Protein AF-A0A535KF01-F1 (afdb_monomer_lite)

Structure (mmCIF, N/CA/C/O backbone):
data_AF-A0A535KF01-F1
#
_entry.id   AF-A0A535KF01-F1
#
loop_
_atom_site.group_PDB
_atom_site.id
_atom_site.type_symbol
_atom_site.label_atom_id
_atom_site.label_alt_id
_atom_site.label_comp_id
_atom_site.label_asym_id
_atom_site.label_entity_id
_atom_site.label_seq_id
_atom_site.pdbx_PDB_ins_code
_atom_site.Cartn_x
_atom_site.Cartn_y
_atom_site.Cartn_z
_atom_site.occupancy
_atom_site.B_iso_or_equiv
_atom_site.auth_seq_id
_atom_site.auth_comp_id
_atom_site.auth_asym_id
_atom_site.auth_atom_id
_atom_site.pdbx_PDB_model_num
ATOM 1 N N . MET A 1 1 ? -31.238 -25.972 53.191 1.00 49.25 1 MET A N 1
ATOM 2 C CA . MET A 1 1 ? -30.596 -24.783 52.582 1.00 49.25 1 MET A CA 1
ATOM 3 C C . MET A 1 1 ? -29.936 -25.142 51.242 1.00 49.25 1 MET A C 1
ATOM 5 O O . MET A 1 1 ? -28.747 -24.954 51.071 1.00 49.25 1 MET A O 1
ATOM 9 N N . VAL A 1 2 ? -30.693 -25.691 50.285 1.00 54.16 2 VAL A N 1
ATOM 10 C CA . VAL A 1 2 ? -30.162 -26.172 48.979 1.00 54.16 2 VAL A CA 1
ATOM 11 C C . VAL A 1 2 ? -30.735 -25.403 47.783 1.00 54.16 2 VAL A C 1
ATOM 13 O O . VAL A 1 2 ? -30.100 -25.294 46.745 1.00 54.16 2 VAL A O 1
ATOM 16 N N . LYS A 1 3 ? -31.907 -24.782 47.959 1.00 51.59 3 LYS A N 1
ATOM 17 C CA . LYS A 1 3 ? -32.570 -23.933 46.962 1.00 51.59 3 LYS A CA 1
ATOM 18 C C . LYS A 1 3 ? -31.845 -22.619 46.604 1.00 51.59 3 LYS A C 1
ATOM 20 O O . LYS A 1 3 ? -31.873 -22.286 45.423 1.00 51.59 3 LYS A O 1
ATOM 25 N N . PRO A 1 4 ? -31.168 -21.889 47.520 1.00 57.53 4 PRO A N 1
ATOM 26 C CA . PRO A 1 4 ? -30.504 -20.642 47.130 1.00 57.53 4 PRO A CA 1
ATOM 27 C C . PRO A 1 4 ? -29.209 -20.886 46.338 1.00 57.53 4 PRO A C 1
ATOM 29 O O . PRO A 1 4 ? -28.809 -20.038 45.549 1.00 57.53 4 PRO A O 1
ATOM 32 N N . LEU A 1 5 ? -28.585 -22.061 46.494 1.00 58.44 5 LEU A N 1
ATOM 33 C CA . LEU A 1 5 ? -27.339 -22.411 45.807 1.00 58.44 5 LEU A CA 1
ATOM 34 C C . LEU A 1 5 ? -27.560 -22.691 44.311 1.00 58.44 5 LEU A C 1
ATOM 36 O O . LEU A 1 5 ? -26.738 -22.320 43.481 1.00 58.44 5 LEU A O 1
ATOM 40 N N . ILE A 1 6 ? -28.696 -23.308 43.966 1.00 62.84 6 ILE A N 1
ATOM 41 C CA . ILE A 1 6 ? -29.044 -23.657 42.580 1.00 62.84 6 ILE A CA 1
ATOM 42 C C . ILE A 1 6 ? -29.383 -22.398 41.770 1.00 62.84 6 ILE A C 1
ATOM 44 O O . ILE A 1 6 ? -28.960 -22.271 40.625 1.00 62.84 6 ILE A O 1
ATOM 48 N N . ALA A 1 7 ? -30.083 -21.433 42.376 1.00 60.50 7 ALA A N 1
ATOM 49 C CA . ALA A 1 7 ? -30.410 -20.164 41.725 1.00 60.50 7 ALA A CA 1
ATOM 50 C C . ALA A 1 7 ? -29.154 -19.326 41.415 1.00 60.50 7 ALA A C 1
ATOM 52 O O . ALA A 1 7 ? -29.052 -18.742 40.337 1.00 60.50 7 ALA A O 1
ATOM 53 N N . ALA A 1 8 ? -28.172 -19.319 42.323 1.00 61.16 8 ALA A N 1
ATOM 54 C CA . ALA A 1 8 ? -26.898 -18.635 42.111 1.00 61.16 8 ALA A CA 1
ATOM 55 C C . ALA A 1 8 ? -26.061 -19.287 40.995 1.00 61.16 8 ALA A C 1
ATOM 57 O O . ALA A 1 8 ? -25.448 -18.584 40.194 1.00 61.16 8 ALA A O 1
ATOM 58 N N . LEU A 1 9 ? -26.078 -20.622 40.898 1.00 59.53 9 LEU A N 1
ATOM 59 C CA . LEU A 1 9 ? -25.338 -21.355 39.867 1.00 59.53 9 LEU A CA 1
ATOM 60 C C . LEU A 1 9 ? -25.877 -21.068 38.454 1.00 59.53 9 LEU A C 1
ATOM 62 O O . LEU A 1 9 ? -25.099 -20.877 37.523 1.00 59.53 9 LEU A O 1
ATOM 66 N N . ILE A 1 10 ? -27.204 -20.988 38.303 1.00 61.16 10 ILE A N 1
ATOM 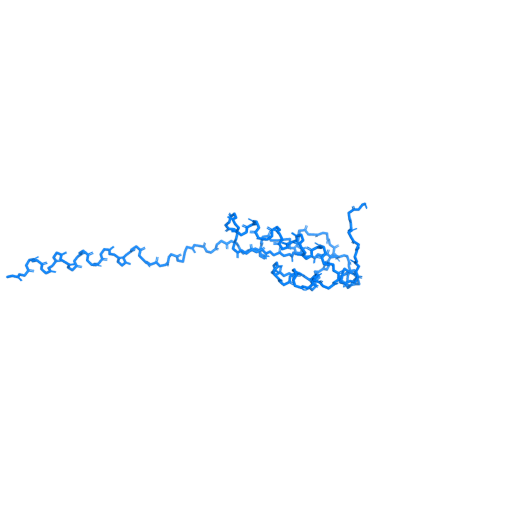67 C CA . ILE A 1 10 ? -27.861 -20.693 37.019 1.00 61.16 10 ILE A CA 1
ATOM 68 C C . ILE A 1 10 ? -27.583 -19.247 36.582 1.00 61.16 10 ILE A C 1
ATOM 70 O O . ILE A 1 10 ? -27.318 -19.009 35.408 1.00 61.16 10 ILE A O 1
ATOM 74 N N . ALA A 1 11 ? -27.562 -18.289 37.516 1.00 59.88 11 ALA A N 1
ATOM 75 C CA . ALA A 1 11 ? -27.227 -16.896 37.210 1.00 59.88 11 ALA A CA 1
ATOM 76 C C . ALA A 1 11 ? -25.766 -16.717 36.749 1.00 59.88 11 ALA A C 1
ATOM 78 O O . ALA A 1 11 ? -25.496 -15.880 35.890 1.00 59.88 11 ALA A O 1
ATOM 79 N N . LEU A 1 12 ? -24.837 -17.525 37.272 1.00 56.41 12 LEU A N 1
ATOM 80 C CA . LEU A 1 12 ? -23.424 -17.530 36.867 1.00 56.41 12 LEU A CA 1
ATOM 81 C C . LEU A 1 12 ? -23.197 -18.162 35.482 1.00 56.41 12 LEU A C 1
ATOM 83 O O . LEU A 1 12 ? -22.335 -17.699 34.735 1.00 56.41 12 LEU A O 1
ATOM 87 N N . LEU A 1 13 ? -23.988 -19.172 35.104 1.00 56.75 13 LEU A N 1
ATOM 88 C CA . LEU A 1 13 ? -23.904 -19.826 33.788 1.00 56.75 13 LEU A CA 1
ATOM 89 C C . LEU A 1 13 ? -24.378 -18.922 32.633 1.00 56.75 13 LEU A C 1
ATOM 91 O O . LEU A 1 13 ? -23.887 -19.054 31.513 1.00 56.75 13 LEU A O 1
ATOM 95 N N . SER A 1 14 ? -25.269 -17.963 32.901 1.00 56.22 14 SER A N 1
ATOM 96 C CA . SER A 1 14 ? -25.799 -17.028 31.894 1.00 56.22 14 SER A CA 1
ATOM 97 C C . SER A 1 14 ? -24.779 -15.998 31.391 1.00 56.22 14 SER A C 1
ATOM 99 O O . SER A 1 14 ? -24.960 -15.434 30.315 1.00 56.22 14 SER A O 1
ATOM 101 N N . ILE A 1 15 ? -23.706 -15.739 32.146 1.00 55.38 15 ILE A N 1
ATOM 102 C CA . ILE A 1 15 ? -22.725 -14.685 31.825 1.00 55.38 15 ILE A CA 1
ATOM 103 C C . ILE A 1 15 ? -21.658 -15.201 30.841 1.00 55.38 15 ILE A C 1
ATOM 105 O O . ILE A 1 15 ? -21.107 -14.434 30.055 1.00 55.38 15 ILE A O 1
ATOM 109 N N . VAL A 1 16 ? -21.402 -16.514 30.816 1.00 55.22 16 VAL A N 1
ATOM 110 C CA . VAL A 1 16 ? -20.368 -17.119 29.954 1.00 55.22 16 VAL A CA 1
ATOM 111 C C . VAL A 1 16 ? -20.875 -17.368 28.525 1.00 55.22 16 VAL A C 1
ATOM 113 O O . VAL A 1 16 ? -20.080 -17.410 27.591 1.00 55.22 16 VAL A O 1
ATOM 116 N N . ALA A 1 17 ? -22.193 -17.456 28.316 1.00 51.94 17 ALA A N 1
ATOM 117 C CA . ALA A 1 17 ? -22.770 -17.743 26.998 1.00 51.94 17 ALA A CA 1
ATOM 118 C C . ALA A 1 17 ? -22.732 -16.554 26.014 1.00 51.94 17 ALA A C 1
ATOM 120 O O . ALA A 1 17 ? -22.772 -16.771 24.807 1.00 51.94 17 ALA A O 1
ATOM 121 N N . CYS A 1 18 ? -22.610 -15.313 26.501 1.00 56.47 18 CYS A N 1
ATOM 122 C CA . CYS A 1 18 ? -22.482 -14.115 25.655 1.00 56.47 18 CYS A CA 1
ATOM 123 C C . CYS A 1 18 ? -21.038 -13.598 25.527 1.00 56.47 18 CYS A C 1
ATOM 125 O O . CYS A 1 18 ? -20.798 -12.651 24.784 1.00 56.47 18 CYS A O 1
ATOM 127 N N . GLY A 1 19 ? -20.085 -14.193 26.253 1.00 49.62 19 GLY A N 1
ATOM 128 C CA . GLY A 1 19 ? -18.670 -13.803 26.243 1.00 49.62 19 GLY A CA 1
ATOM 129 C C . GLY A 1 19 ? -17.795 -14.631 25.302 1.00 49.62 19 GLY A C 1
ATOM 130 O O . GLY A 1 19 ? -16.582 -14.436 25.267 1.00 49.62 19 GLY A O 1
ATOM 131 N N . GLY A 1 20 ? -18.382 -15.572 24.556 1.00 49.56 20 GLY A N 1
ATOM 132 C CA . GLY A 1 20 ? -17.667 -16.270 23.498 1.00 49.56 20 GLY A CA 1
ATOM 133 C C . GLY A 1 20 ? -17.288 -15.261 22.427 1.00 49.56 20 GLY A C 1
ATOM 134 O O . GLY A 1 20 ? -18.177 -14.728 21.768 1.00 49.56 20 GLY A O 1
ATOM 135 N N . ALA A 1 21 ? -15.989 -14.985 22.281 1.00 57.97 21 ALA A N 1
ATOM 136 C CA . ALA A 1 21 ? -15.463 -14.228 21.156 1.00 57.97 21 ALA A CA 1
ATOM 137 C C . ALA A 1 21 ? -16.043 -14.845 19.884 1.00 57.97 21 ALA A C 1
ATOM 139 O O . ALA A 1 21 ? -15.721 -15.975 19.509 1.00 57.97 21 ALA A O 1
ATOM 140 N N . SER A 1 22 ? -16.986 -14.133 19.281 1.00 55.69 22 SER A N 1
ATOM 141 C CA . SER A 1 22 ? -17.583 -14.519 18.026 1.00 55.69 22 SER A CA 1
ATOM 142 C C . SER A 1 22 ? -16.477 -14.427 16.987 1.00 55.69 22 SER A C 1
ATOM 144 O O . SER A 1 22 ? -16.186 -13.359 16.456 1.00 55.69 22 SER A O 1
ATOM 146 N N . ASN A 1 23 ? -15.867 -15.568 16.667 1.00 57.47 23 ASN A N 1
ATOM 147 C CA . ASN A 1 23 ? -15.213 -15.767 15.380 1.00 57.47 23 ASN A CA 1
ATOM 148 C C . ASN A 1 23 ? -16.323 -15.785 14.321 1.00 57.47 23 ASN A C 1
ATOM 150 O O . ASN A 1 23 ? -16.666 -16.827 13.762 1.00 57.47 23 ASN A O 1
ATOM 154 N N . GLY A 1 24 ? -16.967 -14.631 14.130 1.00 60.75 24 GLY A N 1
ATOM 155 C CA . GLY A 1 24 ? -17.857 -14.398 13.010 1.00 60.75 24 GLY A CA 1
ATOM 156 C C . GLY A 1 24 ? -17.081 -14.598 11.707 1.00 60.75 24 GLY A C 1
ATOM 157 O O . GLY A 1 24 ? -15.847 -14.609 11.724 1.00 60.75 24 GLY A O 1
ATOM 158 N N . PRO A 1 25 ? -17.778 -14.771 10.574 1.00 61.75 25 PRO A N 1
ATOM 159 C CA . PRO A 1 25 ? -17.126 -14.894 9.279 1.00 61.75 25 PRO A CA 1
ATOM 160 C C . PRO A 1 25 ? -16.118 -13.757 9.110 1.00 61.75 25 PRO A C 1
ATOM 162 O O . PRO A 1 25 ? -16.488 -12.583 9.165 1.00 61.75 25 PRO A O 1
ATOM 165 N N . GLN A 1 26 ? -14.840 -14.104 8.969 1.00 69.25 26 GLN A N 1
ATOM 166 C CA . GLN A 1 26 ? -13.803 -13.107 8.772 1.00 69.25 26 GLN A CA 1
ATOM 167 C C . GLN A 1 26 ? -14.039 -12.484 7.398 1.00 69.25 26 GLN A C 1
ATOM 169 O O . GLN A 1 26 ? -13.928 -13.161 6.376 1.00 69.25 26 GLN A O 1
ATOM 174 N N . GLY A 1 27 ? -14.459 -11.218 7.392 1.00 73.88 27 GLY A N 1
ATOM 175 C CA . GLY A 1 27 ? -14.677 -10.465 6.163 1.00 73.88 27 GLY A CA 1
ATOM 176 C C . GLY A 1 27 ? -13.395 -10.361 5.325 1.00 73.88 27 GLY A C 1
ATOM 177 O O . GLY A 1 27 ? -12.305 -10.682 5.811 1.00 73.88 27 GLY A O 1
ATOM 178 N N . PRO A 1 28 ? -13.507 -9.905 4.067 1.00 86.25 28 PRO A N 1
ATOM 179 C CA . PRO A 1 28 ? -12.355 -9.715 3.194 1.00 86.25 28 PRO A CA 1
ATOM 180 C C . PRO A 1 28 ? -11.271 -8.861 3.866 1.00 86.25 28 PRO A C 1
ATOM 182 O O . PRO A 1 28 ? -11.565 -7.839 4.489 1.00 86.25 28 PRO A O 1
ATOM 185 N N . SER A 1 29 ? -10.006 -9.259 3.735 1.00 91.69 29 SER A N 1
ATOM 186 C CA . SER A 1 29 ? -8.884 -8.434 4.186 1.00 91.69 29 SER A CA 1
ATOM 187 C C . SER A 1 29 ? -8.686 -7.238 3.253 1.00 91.69 29 SER A C 1
ATOM 189 O O . SER A 1 29 ? -8.989 -7.324 2.061 1.00 91.69 29 SER A O 1
ATOM 191 N N . ALA A 1 30 ? -8.064 -6.161 3.746 1.00 92.75 30 ALA A N 1
ATOM 192 C CA . ALA A 1 30 ? -7.686 -5.007 2.921 1.00 92.75 30 ALA A CA 1
ATOM 193 C C . ALA A 1 30 ? -6.832 -5.398 1.695 1.00 92.75 30 ALA A C 1
ATOM 195 O O . ALA A 1 30 ? -6.952 -4.793 0.637 1.00 92.75 30 ALA A O 1
ATOM 196 N N . SER A 1 31 ? -6.003 -6.441 1.813 1.00 93.06 31 SER A N 1
ATOM 197 C CA . SER A 1 31 ? -5.204 -6.976 0.705 1.00 93.06 31 SER A CA 1
ATOM 198 C C . SER A 1 31 ? -6.013 -7.753 -0.337 1.00 93.06 31 SER A C 1
ATOM 20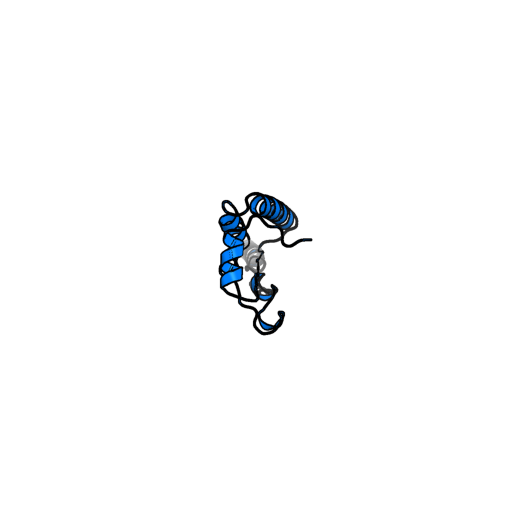0 O O . SER A 1 31 ? -5.575 -7.849 -1.478 1.00 93.06 31 SER A O 1
ATOM 202 N N . SER A 1 32 ? -7.156 -8.327 0.047 1.00 92.75 32 SER A N 1
ATOM 203 C CA . SER A 1 32 ? -8.026 -9.090 -0.859 1.00 92.75 32 SER A CA 1
ATOM 204 C C . SER A 1 32 ? -8.995 -8.209 -1.647 1.00 92.75 32 SER A C 1
ATOM 206 O O . SER A 1 32 ? -9.473 -8.627 -2.694 1.00 92.75 32 SER A O 1
ATOM 208 N N . VAL A 1 33 ? -9.272 -6.998 -1.150 1.00 92.44 33 VAL A N 1
ATOM 209 C CA . VAL A 1 33 ? -10.162 -6.012 -1.793 1.00 92.44 33 VAL A CA 1
ATOM 210 C C . VAL A 1 33 ? -9.411 -4.859 -2.454 1.00 92.44 33 VAL A C 1
ATOM 212 O O . VAL A 1 33 ? -10.029 -3.985 -3.053 1.00 92.44 33 VAL A O 1
ATOM 215 N N . SER A 1 34 ? -8.085 -4.818 -2.318 1.00 93.31 34 SER A N 1
ATOM 216 C CA . SER A 1 34 ? -7.243 -3.903 -3.086 1.00 93.31 34 SER A CA 1
ATOM 217 C C . SER A 1 34 ? -7.094 -4.397 -4.527 1.00 93.31 34 SER A C 1
ATOM 219 O O . SER A 1 34 ? -7.466 -5.528 -4.834 1.00 93.31 34 SER A O 1
ATOM 221 N N . ALA A 1 35 ? -6.526 -3.567 -5.406 1.00 94.00 35 ALA A N 1
ATOM 222 C CA . ALA A 1 35 ? -6.307 -3.938 -6.801 1.00 94.00 35 ALA A CA 1
ATOM 223 C C . ALA A 1 35 ? -5.507 -5.250 -6.924 1.00 94.00 35 ALA A C 1
ATOM 225 O O . ALA A 1 35 ? -4.369 -5.372 -6.444 1.00 94.00 35 ALA A O 1
ATOM 226 N N . GLN A 1 36 ? -6.111 -6.232 -7.581 1.00 95.00 36 GLN A N 1
ATOM 227 C CA . GLN A 1 36 ? -5.522 -7.525 -7.894 1.00 95.00 36 GLN A CA 1
ATOM 228 C C . GLN A 1 36 ? -4.917 -7.509 -9.306 1.00 95.00 36 GLN A C 1
ATOM 230 O O . GLN A 1 36 ? -5.291 -6.677 -10.131 1.00 95.00 36 GLN A O 1
ATOM 235 N N . PRO A 1 37 ? -4.019 -8.454 -9.641 1.00 92.00 37 PRO A N 1
ATOM 236 C CA . PRO A 1 37 ? -3.435 -8.532 -10.982 1.00 92.00 37 PRO A CA 1
ATOM 237 C C . PRO A 1 37 ? -4.463 -8.671 -12.117 1.00 92.00 37 PRO A C 1
ATOM 239 O O . PRO A 1 37 ? -4.164 -8.321 -13.250 1.00 92.00 37 PRO A O 1
ATOM 242 N N . GLY A 1 38 ? -5.662 -9.189 -11.825 1.00 92.88 38 GLY A N 1
ATOM 243 C CA . GLY A 1 38 ? -6.761 -9.277 -12.791 1.00 92.88 38 GLY A CA 1
ATOM 244 C C . GLY A 1 38 ? -7.545 -7.975 -12.990 1.00 92.88 38 GLY A C 1
ATOM 245 O O . GLY A 1 38 ? -8.286 -7.876 -13.962 1.00 92.88 38 GLY A O 1
ATOM 246 N N . ASP A 1 39 ? -7.378 -6.989 -12.104 1.00 94.19 39 ASP A N 1
ATOM 247 C CA . ASP A 1 39 ? -8.074 -5.694 -12.164 1.00 94.19 39 ASP A CA 1
ATOM 248 C C . ASP A 1 39 ? -7.295 -4.651 -12.982 1.00 94.19 39 ASP A C 1
ATOM 250 O O . ASP A 1 39 ? -7.795 -3.559 -13.253 1.00 94.19 39 ASP A O 1
ATOM 254 N N . VAL A 1 40 ? -6.054 -4.973 -13.354 1.00 94.12 40 VAL A N 1
ATOM 255 C CA . VAL A 1 40 ? -5.136 -4.088 -14.071 1.00 94.12 40 VAL A CA 1
ATOM 256 C C . VAL A 1 40 ? -4.887 -4.589 -15.498 1.00 94.12 40 VAL A C 1
ATOM 258 O O . VAL A 1 40 ? -5.000 -5.790 -15.759 1.00 94.12 40 VAL A O 1
ATOM 261 N N . PRO A 1 41 ? -4.544 -3.698 -16.449 1.00 94.94 41 PRO A N 1
ATOM 262 C CA . PRO A 1 41 ? -4.141 -4.093 -17.792 1.00 94.94 41 PRO A CA 1
ATOM 263 C C . PRO A 1 41 ? -3.078 -5.198 -17.815 1.00 94.94 41 PRO A C 1
ATOM 265 O O . PRO A 1 41 ? -2.178 -5.262 -16.975 1.00 94.94 41 PRO A O 1
ATOM 268 N N . HIS A 1 42 ? -3.154 -6.052 -18.836 1.00 93.44 42 HIS A N 1
ATOM 269 C CA . HIS A 1 42 ? -2.149 -7.084 -19.060 1.00 93.44 42 HIS A CA 1
ATOM 270 C C . HIS A 1 42 ? -0.744 -6.482 -19.189 1.00 93.44 42 HIS A C 1
ATOM 272 O O . HIS A 1 42 ? -0.551 -5.464 -19.850 1.00 93.44 42 HIS A O 1
ATOM 278 N N . GLY A 1 43 ? 0.239 -7.158 -18.591 1.00 90.69 43 GLY A N 1
ATOM 279 C CA . GLY A 1 43 ? 1.642 -6.738 -18.616 1.00 90.69 43 GLY A CA 1
ATOM 280 C C . GLY A 1 43 ? 2.049 -5.825 -17.461 1.00 90.69 43 GLY A C 1
ATOM 281 O O . GLY A 1 43 ? 3.234 -5.536 -17.333 1.00 90.69 43 GLY A O 1
ATOM 282 N N . MET A 1 44 ? 1.117 -5.417 -16.593 1.00 94.56 44 MET A N 1
ATOM 283 C CA . MET A 1 44 ? 1.484 -4.690 -15.383 1.00 94.56 44 MET A CA 1
ATOM 284 C C . MET A 1 44 ? 2.160 -5.601 -14.350 1.00 94.56 44 MET A C 1
ATOM 286 O O . MET A 1 44 ? 1.732 -6.729 -14.096 1.00 94.56 44 MET A O 1
ATOM 290 N N . VAL A 1 45 ? 3.210 -5.081 -13.726 1.00 94.31 45 VAL A N 1
ATOM 291 C CA . VAL A 1 45 ? 3.978 -5.710 -12.656 1.00 94.31 45 VAL A CA 1
ATOM 292 C C . VAL A 1 45 ? 3.630 -5.077 -11.317 1.00 94.31 45 VAL A C 1
ATOM 294 O O . VAL A 1 45 ? 3.342 -3.887 -11.227 1.00 94.31 45 VAL A O 1
ATOM 297 N N . LYS A 1 46 ? 3.645 -5.881 -10.256 1.00 93.81 46 LYS A N 1
ATOM 298 C CA . LYS A 1 46 ? 3.364 -5.429 -8.892 1.00 93.81 46 LYS A CA 1
ATOM 299 C C . LYS A 1 46 ? 4.653 -4.951 -8.229 1.00 93.81 46 LYS A C 1
ATOM 301 O O . LYS A 1 46 ? 5.597 -5.726 -8.103 1.00 93.81 46 LYS A O 1
ATOM 306 N N . CYS A 1 47 ? 4.681 -3.712 -7.750 1.00 92.56 47 CYS A N 1
ATOM 307 C CA . CYS A 1 47 ? 5.876 -3.141 -7.136 1.00 92.56 47 CYS A CA 1
ATOM 308 C C . CYS A 1 47 ? 6.093 -3.622 -5.697 1.00 92.56 47 CYS A C 1
ATOM 310 O O . CYS A 1 47 ? 5.139 -3.771 -4.936 1.00 92.56 47 CYS A O 1
ATOM 312 N N . ASP A 1 48 ? 7.360 -3.736 -5.284 1.00 88.44 48 ASP A N 1
ATOM 313 C CA . ASP A 1 48 ? 7.791 -4.055 -3.905 1.00 88.44 48 ASP A CA 1
ATOM 314 C C . ASP A 1 48 ? 7.361 -3.003 -2.859 1.00 88.44 48 ASP A C 1
ATOM 316 O O . ASP A 1 48 ? 7.361 -3.255 -1.658 1.00 88.44 48 ASP A O 1
ATOM 320 N N . LEU A 1 49 ? 6.961 -1.810 -3.304 1.00 88.50 49 LEU A N 1
ATOM 321 C CA . LEU A 1 49 ? 6.354 -0.795 -2.441 1.00 88.50 49 LEU A CA 1
ATOM 322 C C . LEU A 1 49 ? 4.926 -1.182 -1.989 1.00 88.50 49 LEU A C 1
ATOM 324 O O . LEU A 1 49 ? 4.399 -0.610 -1.037 1.00 88.50 49 LEU A O 1
ATOM 328 N N . THR A 1 50 ? 4.307 -2.169 -2.645 1.00 91.44 50 THR A N 1
ATOM 329 C CA . THR A 1 50 ? 2.983 -2.683 -2.287 1.00 91.44 50 THR A CA 1
ATOM 330 C C . THR A 1 50 ? 2.995 -3.352 -0.915 1.00 91.44 50 THR A C 1
ATOM 332 O O . THR A 1 50 ? 3.821 -4.222 -0.638 1.00 91.44 50 THR A O 1
ATOM 335 N N . GLY A 1 51 ? 2.011 -3.040 -0.074 1.00 93.00 51 GLY A N 1
ATOM 336 C CA . GLY A 1 51 ? 1.864 -3.697 1.218 1.00 93.00 51 GLY A CA 1
ATOM 337 C C . GLY A 1 51 ? 0.881 -3.005 2.148 1.00 93.00 51 GLY A C 1
ATOM 338 O O . GLY A 1 51 ? 0.057 -2.197 1.728 1.00 93.00 51 GLY A O 1
ATOM 339 N N . ASP A 1 52 ? 0.984 -3.336 3.435 1.00 94.56 52 ASP A N 1
ATOM 340 C CA . ASP A 1 52 ? 0.289 -2.609 4.499 1.00 94.56 52 ASP A CA 1
ATOM 341 C C . ASP A 1 52 ? 0.623 -1.111 4.452 1.00 94.56 52 ASP A C 1
ATOM 343 O O . ASP A 1 52 ? 1.769 -0.723 4.194 1.00 94.56 52 ASP A O 1
ATOM 347 N N . ILE A 1 53 ? -0.373 -0.275 4.744 1.00 94.81 53 ILE A N 1
ATOM 348 C CA . ILE A 1 53 ? -0.247 1.183 4.667 1.00 94.81 53 ILE A CA 1
ATOM 349 C C . ILE A 1 53 ? 0.901 1.742 5.521 1.00 94.81 53 ILE A C 1
ATOM 351 O O . ILE A 1 53 ? 1.540 2.710 5.119 1.00 94.81 53 ILE A O 1
ATOM 355 N N . ASN A 1 54 ? 1.223 1.139 6.671 1.00 94.75 54 ASN A N 1
ATOM 356 C CA . ASN A 1 54 ? 2.305 1.635 7.523 1.00 94.75 54 ASN A CA 1
ATOM 357 C C . ASN A 1 54 ? 3.678 1.332 6.908 1.00 94.75 54 ASN A C 1
ATOM 359 O O . ASN A 1 54 ? 4.592 2.147 7.022 1.00 94.75 54 ASN A O 1
ATOM 363 N N . ASN A 1 55 ? 3.819 0.186 6.232 1.00 93.12 55 ASN A N 1
ATOM 364 C CA . ASN A 1 55 ? 5.036 -0.155 5.494 1.00 93.12 55 ASN A CA 1
ATOM 365 C C . ASN A 1 55 ? 5.212 0.783 4.293 1.00 93.12 55 ASN A C 1
ATOM 367 O O . ASN A 1 55 ? 6.296 1.331 4.111 1.00 93.12 55 ASN A O 1
ATOM 371 N N . PHE A 1 56 ? 4.133 1.041 3.544 1.00 92.62 56 PHE A N 1
ATOM 372 C CA . PHE A 1 56 ? 4.128 2.040 2.473 1.00 92.62 56 PHE A CA 1
ATOM 373 C C . PHE A 1 56 ? 4.589 3.414 2.987 1.00 92.62 56 PHE A C 1
ATOM 375 O O . PHE A 1 56 ? 5.591 3.941 2.514 1.00 92.62 56 PHE A O 1
ATOM 382 N N . ILE A 1 57 ? 3.927 3.952 4.022 1.00 94.00 57 ILE A N 1
ATOM 383 C CA . ILE A 1 57 ? 4.274 5.256 4.612 1.00 94.00 57 ILE A CA 1
ATOM 384 C C . ILE A 1 57 ? 5.736 5.278 5.065 1.00 94.00 57 ILE A C 1
ATOM 386 O O . ILE A 1 57 ? 6.428 6.262 4.825 1.00 94.00 57 ILE A O 1
ATOM 390 N N . GLY A 1 58 ? 6.209 4.209 5.714 1.00 92.62 58 GLY A N 1
ATOM 391 C CA . GLY A 1 58 ? 7.590 4.093 6.179 1.00 92.62 58 GLY A CA 1
ATOM 392 C C . GLY A 1 58 ? 8.610 4.126 5.041 1.00 92.62 58 GLY A C 1
ATOM 393 O O . GLY A 1 58 ? 9.641 4.784 5.163 1.00 92.62 58 GLY A O 1
ATOM 394 N N . ARG A 1 59 ? 8.310 3.461 3.921 1.00 89.69 59 ARG A N 1
ATOM 395 C CA . ARG A 1 59 ? 9.170 3.438 2.730 1.00 89.69 59 ARG A CA 1
ATOM 396 C C . ARG A 1 59 ? 9.189 4.770 1.985 1.00 89.69 59 ARG A C 1
ATOM 398 O O . ARG A 1 59 ? 10.229 5.107 1.430 1.00 89.69 59 ARG A O 1
ATOM 405 N N . GLU A 1 60 ? 8.106 5.541 2.049 1.00 89.50 60 GLU A N 1
ATOM 406 C CA . GLU A 1 60 ? 8.015 6.869 1.431 1.00 89.50 60 GLU A CA 1
ATOM 407 C C . GLU A 1 60 ? 8.685 7.989 2.242 1.00 89.50 60 GLU A C 1
ATOM 409 O O . GLU A 1 60 ? 8.955 9.055 1.700 1.00 89.50 60 GLU A O 1
ATOM 414 N 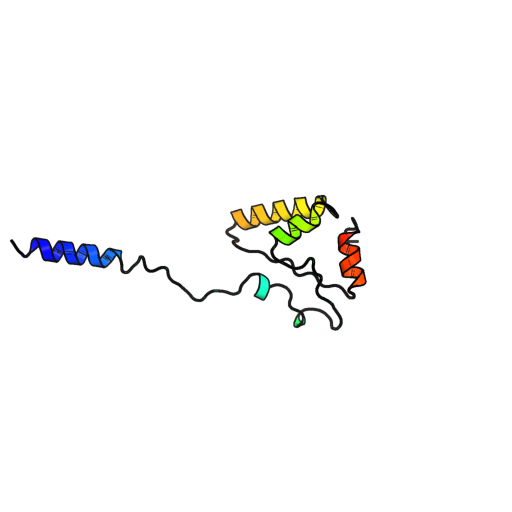N . GLN A 1 61 ? 9.038 7.773 3.517 1.00 89.88 61 GLN A N 1
ATOM 415 C CA . GLN A 1 61 ? 9.610 8.833 4.370 1.00 89.88 61 GLN A CA 1
ATOM 416 C C . GLN A 1 61 ? 10.860 9.509 3.792 1.00 89.88 61 GLN A C 1
ATOM 418 O O . GLN A 1 61 ? 11.083 10.689 4.055 1.00 89.88 61 GLN A O 1
ATOM 423 N N . SER A 1 62 ? 11.688 8.759 3.060 1.00 86.94 62 SER A N 1
ATOM 424 C CA . SER A 1 62 ? 12.910 9.271 2.438 1.00 86.94 62 SER A CA 1
ATOM 425 C C . SER A 1 62 ? 12.706 9.759 0.998 1.00 86.94 62 SER A C 1
ATOM 427 O O . SER A 1 62 ? 13.161 10.867 0.716 1.00 86.94 62 SER A O 1
ATOM 429 N N . PRO A 1 63 ? 12.106 8.980 0.075 1.00 86.50 63 PRO A N 1
ATOM 430 C CA . PRO A 1 63 ? 11.987 9.399 -1.323 1.00 86.50 63 PRO A CA 1
ATOM 431 C C . PRO A 1 63 ? 10.899 10.456 -1.562 1.00 86.50 63 PRO A C 1
ATOM 433 O O . PRO A 1 63 ? 11.097 11.336 -2.403 1.00 86.50 63 PRO A O 1
ATOM 436 N N . ASP A 1 64 ? 9.804 10.430 -0.795 1.00 86.62 64 ASP A N 1
ATOM 437 C CA . ASP A 1 64 ? 8.735 11.428 -0.861 1.00 86.62 64 ASP A CA 1
ATOM 438 C C . ASP A 1 64 ? 8.109 11.710 0.528 1.00 86.62 64 ASP A C 1
ATOM 440 O O . ASP A 1 64 ? 7.045 11.191 0.900 1.00 86.62 64 ASP A O 1
ATOM 444 N N . PRO A 1 65 ? 8.732 12.611 1.315 1.00 89.44 65 PRO A N 1
ATOM 445 C CA . PRO A 1 65 ? 8.232 12.984 2.635 1.00 89.44 65 PRO A CA 1
ATOM 446 C C . PRO A 1 65 ? 6.821 13.596 2.618 1.00 89.44 65 PRO A C 1
ATOM 448 O O . PRO A 1 65 ? 6.126 13.547 3.638 1.00 89.44 65 PRO A O 1
ATOM 451 N N . GLN A 1 66 ? 6.387 14.197 1.500 1.00 91.25 66 GLN A N 1
ATOM 452 C CA . GLN A 1 66 ? 5.042 14.773 1.395 1.00 91.25 66 GLN A CA 1
ATOM 453 C C . GLN A 1 66 ? 3.996 13.679 1.211 1.00 91.25 66 GLN A C 1
ATOM 455 O O . GLN A 1 66 ? 2.978 13.705 1.909 1.00 91.25 66 GLN A O 1
ATOM 460 N N . THR A 1 67 ? 4.260 12.684 0.362 1.00 90.19 67 THR A N 1
ATOM 461 C CA . THR A 1 67 ? 3.396 11.502 0.238 1.00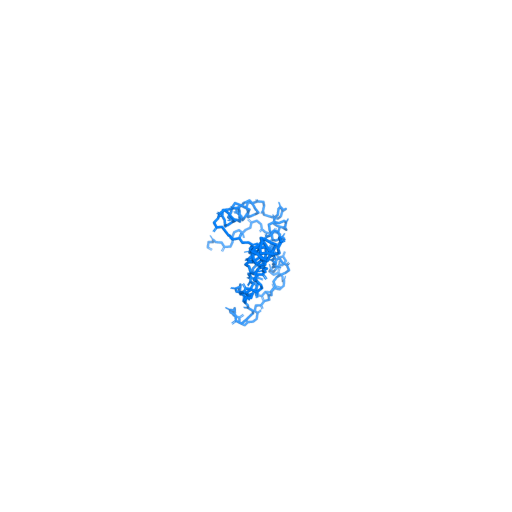 90.19 67 THR A CA 1
ATOM 462 C C . THR A 1 67 ? 3.311 10.743 1.559 1.00 90.19 67 THR A C 1
ATOM 464 O O . THR A 1 67 ? 2.204 10.445 2.019 1.00 90.19 67 THR A O 1
ATOM 467 N N . ALA A 1 68 ? 4.437 10.526 2.247 1.00 91.62 68 ALA A N 1
ATOM 468 C CA . ALA A 1 68 ? 4.439 9.901 3.570 1.00 91.62 68 ALA A CA 1
ATOM 469 C C . ALA A 1 68 ? 3.571 10.676 4.581 1.00 91.62 68 ALA A C 1
ATOM 471 O O . ALA A 1 68 ? 2.773 10.080 5.312 1.00 91.62 68 ALA A O 1
ATOM 472 N N . LYS A 1 69 ? 3.681 12.012 4.606 1.00 95.25 69 LYS A N 1
ATOM 473 C CA . LYS A 1 69 ? 2.882 12.869 5.494 1.00 95.25 69 LYS A CA 1
ATOM 474 C C . LYS A 1 69 ? 1.393 12.807 5.158 1.00 95.25 69 LYS A C 1
ATOM 476 O O . LYS A 1 69 ? 0.590 12.558 6.055 1.00 95.25 69 LYS A O 1
ATOM 481 N N . SER A 1 70 ? 1.029 12.999 3.893 1.00 95.00 70 SER A N 1
ATOM 482 C CA . SER A 1 70 ? -0.364 12.983 3.439 1.00 95.00 70 SER A CA 1
ATOM 483 C C . SER A 1 70 ? -1.020 11.630 3.705 1.00 95.00 70 SER A C 1
ATOM 485 O O . SER A 1 70 ? -2.103 11.576 4.286 1.00 95.00 70 SER A O 1
ATOM 487 N N . MET A 1 71 ? -0.340 10.527 3.381 1.00 95.06 71 MET A N 1
ATOM 488 C CA . MET A 1 71 ? -0.854 9.182 3.653 1.00 95.06 71 MET A CA 1
ATOM 489 C C . MET A 1 71 ? -0.951 8.881 5.147 1.00 95.06 71 MET A C 1
ATOM 491 O O . MET A 1 71 ? -1.913 8.248 5.575 1.00 95.06 71 MET A O 1
ATOM 495 N N . SER A 1 72 ? -0.019 9.380 5.963 1.00 96.69 72 SER A N 1
ATOM 496 C CA . SER A 1 72 ? -0.123 9.286 7.424 1.00 96.69 72 SER A CA 1
ATOM 497 C C . SER A 1 72 ? -1.356 10.020 7.958 1.00 96.69 72 SER A C 1
ATOM 499 O O . SER A 1 72 ? -2.087 9.468 8.784 1.00 96.69 72 SER A O 1
ATOM 501 N N . THR A 1 73 ? -1.645 11.223 7.449 1.00 97.69 73 THR A N 1
ATOM 502 C CA . THR A 1 73 ? -2.861 11.970 7.800 1.00 97.69 73 THR A CA 1
ATOM 503 C C . THR A 1 73 ? -4.121 11.212 7.384 1.00 97.69 73 THR A C 1
ATOM 505 O O . THR A 1 73 ? -4.977 10.969 8.236 1.00 97.69 73 THR A O 1
ATOM 508 N N . TYR A 1 74 ? -4.210 10.750 6.133 1.00 96.19 74 TYR A N 1
ATOM 509 C CA . TYR A 1 74 ? -5.363 9.971 5.671 1.00 96.19 74 TYR A CA 1
ATOM 510 C C . TYR A 1 74 ? -5.559 8.691 6.480 1.00 96.19 74 TYR A C 1
ATOM 512 O O . TYR A 1 74 ? -6.681 8.364 6.865 1.00 96.19 74 TYR A O 1
ATOM 520 N N . TRP A 1 75 ? -4.475 7.982 6.797 1.00 96.62 75 TRP A N 1
ATOM 521 C CA . TRP A 1 75 ? -4.557 6.776 7.608 1.00 96.62 75 TRP A CA 1
ATOM 522 C C . TRP A 1 75 ? -4.997 7.068 9.046 1.00 96.62 75 TRP A C 1
ATOM 524 O O . TRP A 1 75 ? -5.786 6.319 9.627 1.00 96.62 75 TRP A O 1
ATOM 534 N N . ALA A 1 76 ? -4.529 8.167 9.639 1.00 97.81 76 ALA A N 1
ATOM 535 C CA . ALA A 1 76 ? -4.984 8.596 10.956 1.00 97.81 76 ALA A CA 1
ATOM 536 C C . ALA A 1 76 ? -6.489 8.897 10.967 1.00 97.81 76 ALA A C 1
ATOM 538 O O . ALA A 1 76 ? -7.180 8.486 11.901 1.00 97.81 76 ALA A O 1
ATOM 539 N N . ASP A 1 77 ? -7.002 9.559 9.934 1.00 97.75 77 ASP A N 1
ATOM 540 C CA . ASP A 1 77 ? -8.424 9.885 9.831 1.00 97.75 77 ASP A CA 1
ATOM 541 C C . ASP A 1 77 ? -9.283 8.648 9.537 1.00 97.75 77 ASP A C 1
ATOM 543 O O . ASP A 1 77 ? -10.318 8.461 10.178 1.00 97.75 77 ASP A O 1
ATOM 547 N N . ALA A 1 78 ? -8.811 7.730 8.687 1.00 96.31 78 ALA A N 1
ATOM 548 C CA . ALA A 1 78 ? -9.466 6.441 8.466 1.00 96.31 78 ALA A CA 1
ATOM 549 C C . ALA A 1 78 ? -9.576 5.626 9.766 1.00 96.31 78 ALA A C 1
ATOM 551 O O . ALA A 1 78 ? -10.637 5.076 10.065 1.00 96.31 78 ALA A O 1
ATOM 552 N N . LYS A 1 79 ? -8.521 5.600 10.593 1.00 96.75 79 LYS A N 1
ATOM 553 C CA . LYS A 1 79 ? -8.564 4.949 11.914 1.00 96.75 79 LYS A CA 1
ATOM 554 C C . LYS A 1 79 ? -9.585 5.591 12.851 1.00 96.75 79 LYS A C 1
ATOM 556 O O . LYS A 1 79 ? -10.304 4.870 13.537 1.00 96.75 79 LYS A O 1
ATOM 561 N N . LYS A 1 80 ? -9.693 6.926 12.869 1.00 97.38 80 LYS A N 1
ATOM 562 C CA . LYS A 1 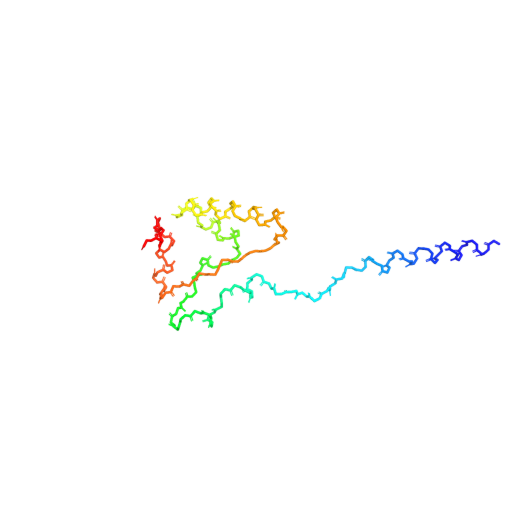80 ? -10.739 7.622 13.648 1.00 97.38 80 LYS A CA 1
ATOM 563 C C . LYS A 1 80 ? -12.146 7.251 13.171 1.00 97.38 80 LYS A C 1
ATOM 565 O O . LYS A 1 80 ? -13.061 7.207 13.985 1.00 97.38 80 LYS A O 1
ATOM 570 N N . ALA A 1 81 ? -12.304 6.955 11.882 1.00 96.50 81 ALA A N 1
ATOM 571 C CA . ALA A 1 81 ? -13.546 6.466 11.288 1.00 96.50 81 ALA A CA 1
ATOM 572 C C . ALA A 1 81 ? -13.781 4.949 11.474 1.00 96.50 81 ALA A C 1
ATOM 574 O O . ALA A 1 81 ? -14.780 4.425 10.987 1.00 96.50 81 ALA A O 1
ATOM 575 N N . GLY A 1 82 ? -12.895 4.238 12.182 1.00 94.75 82 GLY A N 1
ATOM 576 C CA . GLY A 1 82 ? -13.044 2.816 12.504 1.00 94.75 82 GLY A CA 1
ATOM 577 C C . GLY A 1 82 ? -12.290 1.852 11.585 1.00 94.75 82 GLY A C 1
ATOM 578 O O . GLY A 1 82 ? -12.430 0.640 11.744 1.00 94.75 82 GLY A O 1
ATOM 579 N N . ALA A 1 83 ? -11.475 2.344 10.646 1.00 93.56 83 ALA A N 1
ATOM 580 C CA . ALA A 1 83 ? -10.628 1.475 9.835 1.00 93.56 83 ALA A CA 1
ATOM 581 C C . ALA A 1 83 ? -9.558 0.787 10.700 1.00 93.56 83 ALA A C 1
ATOM 583 O O . ALA A 1 83 ? -8.854 1.430 11.480 1.00 93.56 83 ALA A O 1
ATOM 584 N N . THR A 1 84 ? -9.409 -0.526 10.532 1.00 93.75 84 THR A N 1
ATOM 585 C CA . THR A 1 84 ? -8.448 -1.353 11.283 1.00 93.75 84 THR A CA 1
ATOM 586 C C . THR A 1 84 ? -7.274 -1.836 10.434 1.00 93.75 84 THR A C 1
ATOM 588 O O . THR A 1 84 ? -6.234 -2.191 10.981 1.00 93.75 84 THR A O 1
ATOM 591 N N . ALA A 1 85 ? -7.408 -1.809 9.106 1.00 94.31 85 ALA A N 1
ATOM 592 C CA . ALA A 1 85 ? -6.361 -2.157 8.152 1.00 94.31 85 ALA A CA 1
ATOM 593 C C . ALA A 1 85 ? -6.494 -1.322 6.871 1.00 94.31 85 ALA A C 1
ATOM 595 O O . ALA A 1 85 ? -7.595 -0.914 6.502 1.00 94.31 85 ALA A O 1
ATOM 596 N N . ALA A 1 86 ? -5.379 -1.115 6.173 1.00 94.31 86 ALA A N 1
ATOM 597 C CA . ALA A 1 86 ? -5.350 -0.553 4.827 1.00 94.31 86 ALA A CA 1
ATOM 598 C C . ALA A 1 86 ? -4.156 -1.117 4.049 1.00 94.31 86 ALA A C 1
ATOM 600 O O . ALA A 1 86 ? -3.165 -1.559 4.633 1.00 94.31 86 ALA A O 1
ATOM 601 N N . TYR A 1 87 ? -4.262 -1.121 2.723 1.00 95.56 87 TYR A N 1
ATOM 602 C CA . TYR A 1 87 ? -3.287 -1.749 1.841 1.00 95.56 87 TYR A CA 1
ATOM 603 C C . TYR A 1 87 ? -3.039 -0.866 0.619 1.00 95.56 87 TYR A C 1
ATOM 605 O O . TYR A 1 87 ? -3.987 -0.471 -0.058 1.00 95.56 87 TYR A O 1
ATOM 613 N N . ALA A 1 88 ? -1.775 -0.575 0.330 1.00 94.44 88 ALA A N 1
ATOM 614 C CA . ALA A 1 88 ? -1.354 0.127 -0.873 1.00 94.44 88 ALA A CA 1
ATOM 615 C C . ALA A 1 88 ? -0.983 -0.910 -1.935 1.00 94.44 88 ALA A C 1
ATOM 617 O O . ALA A 1 88 ? -0.010 -1.637 -1.753 1.00 94.44 88 ALA A O 1
ATOM 618 N N . ALA A 1 89 ? -1.756 -1.004 -3.017 1.00 94.94 89 ALA A N 1
ATOM 619 C CA . ALA A 1 89 ? -1.457 -1.873 -4.151 1.00 94.94 89 ALA A CA 1
ATOM 620 C C . ALA A 1 89 ? -0.932 -1.029 -5.314 1.00 94.94 89 ALA A C 1
ATOM 622 O O . ALA A 1 89 ? -1.649 -0.171 -5.821 1.00 94.94 89 ALA A O 1
ATOM 623 N N . ILE A 1 90 ? 0.322 -1.251 -5.703 1.00 93.38 90 ILE A N 1
ATOM 624 C CA . ILE A 1 90 ? 1.023 -0.416 -6.680 1.00 93.38 90 ILE A CA 1
ATOM 625 C C . ILE A 1 90 ? 1.472 -1.307 -7.822 1.00 93.38 90 ILE A C 1
ATOM 627 O O . ILE A 1 90 ? 2.209 -2.276 -7.616 1.00 93.38 90 ILE A O 1
ATOM 631 N N . TYR A 1 91 ? 1.021 -0.953 -9.018 1.00 94.56 91 TYR A N 1
ATOM 632 C CA . TYR A 1 91 ? 1.380 -1.630 -10.247 1.00 94.56 91 TYR A CA 1
ATOM 633 C C . TYR A 1 91 ? 1.959 -0.625 -11.235 1.00 94.56 91 TYR A C 1
ATOM 635 O O . TYR A 1 91 ? 1.492 0.510 -11.316 1.00 94.56 91 TYR A O 1
ATOM 643 N N . THR A 1 92 ? 2.942 -1.063 -12.007 1.00 94.31 92 THR A N 1
ATOM 644 C CA . THR A 1 92 ? 3.523 -0.311 -13.125 1.00 94.31 92 THR A CA 1
ATOM 645 C C . THR A 1 92 ? 3.613 -1.214 -14.346 1.00 94.31 92 THR A C 1
ATOM 647 O O . THR A 1 92 ? 3.417 -2.417 -14.262 1.00 94.31 92 THR A O 1
ATOM 650 N N . ASP A 1 93 ? 3.911 -0.652 -15.503 1.00 93.00 93 ASP A N 1
ATOM 651 C CA . ASP A 1 93 ? 4.189 -1.364 -16.756 1.00 93.00 93 ASP A CA 1
ATOM 652 C C . ASP A 1 93 ? 5.571 -2.049 -16.788 1.00 93.00 93 ASP A C 1
ATOM 654 O O . ASP A 1 93 ? 5.841 -2.839 -17.690 1.00 93.00 93 ASP A O 1
ATOM 658 N N . SER A 1 94 ? 6.463 -1.766 -15.829 1.00 92.69 94 SER A N 1
ATOM 659 C CA . SER A 1 94 ? 7.785 -2.404 -15.744 1.00 92.69 94 SER A CA 1
ATOM 660 C C . SER A 1 94 ? 8.432 -2.329 -14.354 1.00 92.69 94 SER A C 1
ATOM 662 O O . SER A 1 94 ? 8.167 -1.410 -13.571 1.00 92.69 94 SER A O 1
ATOM 664 N N . ASP A 1 95 ? 9.363 -3.249 -14.073 1.00 90.12 95 ASP A N 1
ATOM 665 C CA . ASP A 1 95 ? 10.179 -3.240 -12.844 1.00 90.12 95 ASP A CA 1
ATOM 666 C C . ASP A 1 95 ? 11.079 -1.996 -12.744 1.00 90.12 95 ASP A C 1
ATOM 668 O O . ASP A 1 95 ? 11.390 -1.510 -11.650 1.00 90.12 95 ASP A O 1
ATOM 672 N N . ALA A 1 96 ? 11.477 -1.444 -13.895 1.00 89.75 96 ALA A N 1
ATOM 673 C CA . ALA A 1 96 ? 12.231 -0.199 -13.968 1.00 89.75 96 ALA A CA 1
ATOM 674 C C . ALA A 1 96 ? 11.408 0.973 -13.416 1.00 89.75 96 ALA A C 1
ATOM 676 O O . ALA A 1 96 ? 11.916 1.739 -12.598 1.00 89.75 96 ALA A O 1
ATOM 677 N N . HIS A 1 97 ? 10.122 1.062 -13.769 1.00 90.44 97 HIS A N 1
ATOM 678 C CA . HIS A 1 97 ? 9.228 2.077 -13.209 1.00 90.44 97 HIS A CA 1
ATOM 679 C C . HIS A 1 97 ? 8.902 1.838 -11.729 1.00 90.44 97 HIS A C 1
ATOM 681 O O . HIS A 1 97 ? 8.845 2.793 -10.956 1.00 90.44 97 HIS A O 1
ATOM 687 N N . CYS A 1 98 ? 8.804 0.584 -11.269 1.00 89.44 98 CYS A N 1
ATOM 688 C CA . CYS A 1 98 ? 8.726 0.317 -9.825 1.00 89.44 98 CYS A CA 1
ATOM 689 C C . CYS A 1 98 ? 9.949 0.854 -9.066 1.00 89.44 98 CYS A C 1
ATOM 691 O O . CYS A 1 98 ? 9.840 1.284 -7.916 1.00 89.44 98 CYS A O 1
ATOM 693 N N . SER A 1 99 ? 11.122 0.810 -9.699 1.00 85.50 99 SER A N 1
ATOM 694 C CA . SER A 1 99 ? 12.373 1.298 -9.117 1.00 85.50 99 SER 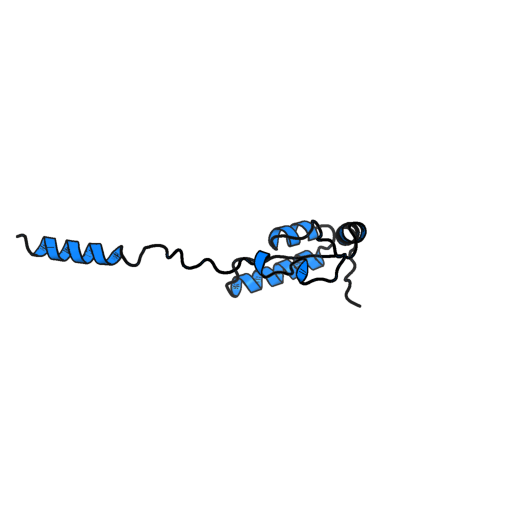A CA 1
ATOM 695 C C . SER A 1 99 ? 12.474 2.822 -9.177 1.00 85.50 99 SER A C 1
ATOM 697 O O . SER A 1 99 ? 13.005 3.421 -8.244 1.00 85.50 99 SER A O 1
ATOM 699 N N . SER A 1 100 ? 11.932 3.456 -10.224 1.00 83.12 100 SER A N 1
ATOM 700 C CA . SER A 1 100 ? 11.944 4.915 -10.361 1.00 83.12 100 SER A CA 1
ATOM 701 C C . SER A 1 100 ? 11.011 5.606 -9.368 1.00 83.12 100 SER A C 1
ATOM 703 O O . SER A 1 100 ? 11.383 6.654 -8.848 1.00 83.12 100 SER A O 1
ATOM 705 N N . ILE A 1 101 ? 9.866 5.002 -9.018 1.00 77.56 101 ILE A N 1
ATOM 706 C CA . ILE A 1 101 ? 8.957 5.527 -7.975 1.00 77.56 101 ILE A CA 1
ATOM 707 C C . ILE A 1 101 ? 9.710 5.743 -6.655 1.00 77.56 101 ILE A C 1
ATOM 709 O O . ILE A 1 101 ? 9.581 6.789 -6.033 1.00 77.56 101 ILE A O 1
ATOM 713 N N . LYS A 1 102 ? 10.600 4.814 -6.283 1.00 67.25 102 LYS A N 1
ATOM 714 C CA . LYS A 1 102 ? 11.440 4.924 -5.076 1.00 67.25 102 LYS A CA 1
ATOM 715 C C . LYS A 1 102 ? 12.490 6.045 -5.145 1.00 67.25 102 LYS A C 1
ATOM 717 O O . LYS A 1 102 ? 13.217 6.242 -4.179 1.00 67.25 102 LYS A O 1
ATOM 722 N N . SER A 1 103 ? 12.635 6.724 -6.281 1.00 58.91 103 SER A N 1
ATOM 723 C CA . SER A 1 103 ? 13.663 7.743 -6.530 1.00 58.91 103 SER A CA 1
ATOM 724 C C . SER A 1 103 ? 13.111 9.095 -6.986 1.00 58.91 103 SER A C 1
ATOM 726 O O . SER A 1 103 ? 13.869 10.061 -7.063 1.00 58.91 103 SER A O 1
ATOM 728 N N . SER A 1 104 ? 11.818 9.180 -7.305 1.00 53.41 104 SER A N 1
ATOM 729 C CA . SER A 1 104 ? 11.227 10.343 -7.961 1.00 53.41 104 SER A CA 1
ATOM 730 C C . SER A 1 104 ? 10.205 11.023 -7.056 1.00 53.41 104 SER A C 1
ATOM 732 O O . SER A 1 104 ? 9.119 10.504 -6.835 1.00 53.41 104 SER A O 1
ATOM 734 N N . THR A 1 105 ? 10.532 12.243 -6.620 1.00 50.09 105 THR A N 1
ATOM 735 C CA . THR A 1 105 ? 9.623 13.252 -6.037 1.00 50.09 105 THR A CA 1
ATOM 736 C C . THR A 1 105 ? 8.650 13.803 -7.092 1.00 50.09 105 THR A C 1
ATOM 738 O O . THR A 1 105 ? 8.474 15.013 -7.237 1.00 50.09 105 THR A O 1
ATOM 741 N N . SER A 1 106 ? 8.083 12.942 -7.928 1.00 41.38 106 SER A N 1
ATOM 742 C CA . SER A 1 106 ? 7.249 13.364 -9.047 1.00 41.38 106 SER A CA 1
ATOM 743 C C . SER A 1 106 ? 5.897 12.702 -8.922 1.00 41.38 106 SER A C 1
ATOM 745 O O . SER A 1 106 ? 5.702 11.567 -9.343 1.00 41.38 106 SER A O 1
ATOM 747 N N . ASP A 1 107 ? 4.995 13.464 -8.310 1.00 42.50 107 ASP A N 1
ATOM 748 C CA . ASP A 1 107 ? 3.559 13.432 -8.542 1.00 42.50 107 ASP A CA 1
ATOM 749 C C . ASP A 1 107 ? 3.260 13.037 -10.004 1.00 42.50 107 ASP A C 1
ATOM 751 O O . ASP A 1 107 ? 3.564 13.814 -10.912 1.00 42.50 107 ASP A O 1
ATOM 755 N N . PRO A 1 108 ? 2.709 11.839 -10.274 1.00 39.34 108 PRO A N 1
ATOM 756 C CA . PRO A 1 108 ? 2.271 11.474 -11.617 1.00 39.34 108 PRO A CA 1
ATOM 757 C C . PRO A 1 108 ? 0.937 12.146 -12.011 1.00 39.34 108 PRO A C 1
ATOM 759 O O . PRO A 1 108 ? 0.277 11.687 -12.941 1.00 39.34 108 PRO A O 1
ATOM 762 N N . GLY A 1 109 ? 0.515 13.208 -11.318 1.00 38.47 109 GLY A N 1
ATOM 763 C CA . GLY A 1 109 ? -0.732 13.933 -11.540 1.00 38.47 109 GLY A CA 1
ATOM 764 C C . GLY A 1 109 ? -0.599 15.279 -12.260 1.00 38.47 109 GLY A C 1
ATOM 765 O O . GLY A 1 109 ? -0.991 16.292 -11.687 1.00 38.47 109 GLY A O 1
ATOM 766 N N . VAL A 1 110 ? -0.148 15.291 -13.524 1.00 33.88 110 VAL A N 1
ATOM 767 C CA . VAL A 1 110 ? -0.601 16.266 -14.550 1.00 33.88 110 VAL A CA 1
ATOM 768 C C . VAL A 1 110 ? -0.787 15.605 -15.909 1.00 33.88 110 VAL A C 1
ATOM 770 O O . VAL A 1 110 ? 0.102 14.829 -16.321 1.00 33.88 110 VAL A O 1
#

Foldseek 3Di:
DVVVVVVVVVVVVVVVVVPPPPPDPDDDDQVRPPDDPVNDDPQKDWAPCKFWLVSVLVLCCPQPVPVSVVSVVVVVVVVVVPDPTHIDTDIDNDHVVSVVVSHDNDDPPD

Secondary structure (DSSP, 8-state):
--HHHHHHHHHHHHHHTT-S------PPPHHHHSPPTTTS-TT-EE-TT-EEHHHHHHHHTTT-HHHHHHHHHHHHHHHHTT----EE--EESSHHHHHHHTT-------

Sequence (110 aa):
MVKPLIAALIALLSIVACGGASNGPQGPSASSVSAQPGDVPHGMVKCDLTGDINNFIGREQSPDPQTAKSMSTYWADAKKAGATAAYAAIYTDSDAHCSSIKSSTSDPGV

Radius of gyration: 24.03 Å; chains: 1; bounding box: 46×42×72 Å

pLDDT: mean 80.35, std 18.44, range [33.88, 97.81]